Protein AF-A0A351G4U0-F1 (afdb_monomer_lite)

Sequence (86 aa):
MAIGNIAFGVVSIGIAAFGIVTLAAFGLGVVSLAALAIGVIALGPMAFGYTFALGVVAISGEYALGLIASGKALSIRLVEFLSQFG

Structure (mmCIF, N/CA/C/O backbone):
data_AF-A0A351G4U0-F1
#
_entry.id   AF-A0A351G4U0-F1
#
loop_
_atom_site.group_PDB
_atom_site.id
_atom_site.t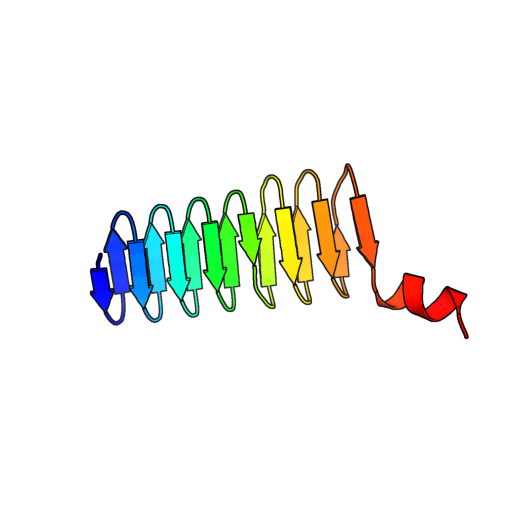ype_symbol
_atom_site.label_atom_id
_atom_site.label_alt_id
_atom_site.label_comp_id
_atom_site.label_asym_id
_atom_site.label_entity_id
_atom_site.label_seq_id
_atom_site.pdbx_PDB_ins_code
_atom_site.Cartn_x
_atom_site.Cartn_y
_atom_site.Cartn_z
_atom_site.occupancy
_atom_site.B_iso_or_equiv
_atom_site.auth_seq_id
_atom_site.auth_comp_id
_atom_site.auth_asym_id
_atom_site.auth_atom_id
_atom_site.pdbx_PDB_model_num
ATOM 1 N N . MET A 1 1 ? 5.236 5.095 -17.664 1.00 84.75 1 MET A N 1
ATOM 2 C CA . MET A 1 1 ? 4.901 3.824 -1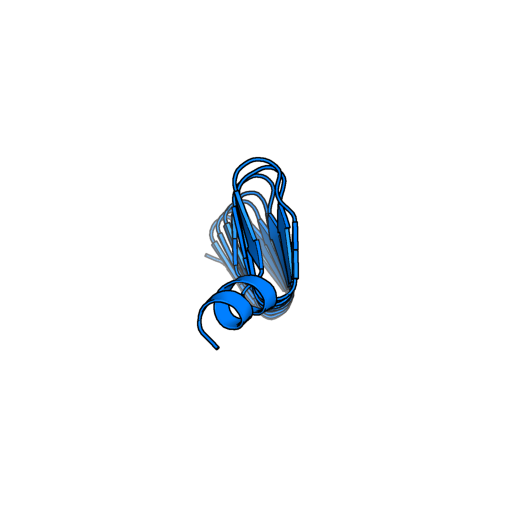6.992 1.00 84.75 1 MET A CA 1
ATOM 3 C C . MET A 1 1 ? 6.119 2.926 -17.102 1.00 84.75 1 MET A C 1
ATOM 5 O O . MET A 1 1 ? 6.626 2.795 -18.209 1.00 84.75 1 MET A O 1
ATOM 9 N N . ALA A 1 2 ? 6.620 2.395 -15.990 1.00 90.88 2 ALA A N 1
ATOM 10 C CA . ALA A 1 2 ? 7.771 1.494 -15.954 1.00 90.88 2 ALA A CA 1
ATOM 11 C C . ALA A 1 2 ? 7.326 0.104 -15.488 1.00 90.88 2 ALA A C 1
ATOM 13 O O . ALA A 1 2 ? 6.549 -0.005 -14.539 1.00 90.88 2 ALA A O 1
ATOM 14 N N . ILE A 1 3 ? 7.806 -0.942 -16.159 1.00 92.75 3 ILE A N 1
ATOM 15 C CA . ILE A 1 3 ? 7.508 -2.337 -15.825 1.00 92.75 3 ILE A CA 1
ATOM 16 C C . ILE A 1 3 ? 8.829 -3.091 -15.755 1.00 92.75 3 ILE A C 1
ATOM 18 O O . ILE A 1 3 ? 9.643 -3.001 -16.672 1.00 92.75 3 ILE A O 1
ATOM 22 N N . GLY A 1 4 ? 9.047 -3.832 -14.677 1.00 92.25 4 GLY A N 1
ATOM 23 C CA . GLY A 1 4 ? 10.250 -4.637 -14.517 1.00 92.25 4 GLY A CA 1
ATOM 24 C C . GLY A 1 4 ? 10.355 -5.217 -13.120 1.00 92.25 4 GLY A C 1
ATOM 25 O O . GLY A 1 4 ? 9.516 -4.964 -12.2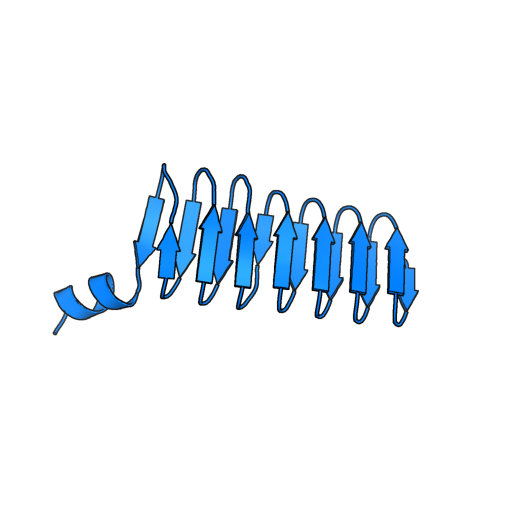67 1.00 92.25 4 GLY A O 1
ATOM 26 N N . ASN A 1 5 ? 11.406 -5.991 -12.860 1.00 93.25 5 ASN A N 1
ATOM 27 C CA . ASN A 1 5 ? 11.613 -6.558 -11.528 1.00 93.25 5 ASN A CA 1
ATOM 28 C C . ASN A 1 5 ? 11.784 -5.457 -10.468 1.00 93.25 5 ASN A C 1
ATOM 30 O O . ASN A 1 5 ? 11.235 -5.546 -9.371 1.00 93.25 5 ASN A O 1
ATOM 34 N N . ILE A 1 6 ? 12.506 -4.401 -10.853 1.00 95.19 6 ILE A N 1
ATOM 35 C CA . ILE A 1 6 ? 12.652 -3.152 -10.116 1.00 95.19 6 ILE A CA 1
ATOM 36 C C . ILE A 1 6 ? 12.226 -2.026 -11.060 1.00 95.19 6 ILE A C 1
ATOM 38 O O . ILE A 1 6 ? 12.835 -1.850 -12.116 1.00 95.19 6 ILE A O 1
ATOM 42 N N . ALA A 1 7 ? 11.175 -1.290 -10.704 1.00 93.75 7 ALA A N 1
ATOM 43 C CA . ALA A 1 7 ? 10.597 -0.249 -11.550 1.00 93.75 7 ALA A CA 1
ATOM 44 C C . ALA A 1 7 ? 10.576 1.113 -10.842 1.00 93.75 7 ALA A C 1
ATOM 46 O O . ALA A 1 7 ? 10.123 1.225 -9.702 1.00 93.75 7 ALA A O 1
ATOM 47 N N . PHE A 1 8 ? 11.025 2.151 -11.553 1.00 94.19 8 PHE A N 1
ATOM 48 C CA . PHE A 1 8 ? 10.998 3.546 -11.109 1.00 94.19 8 PHE A CA 1
ATOM 49 C C . PHE A 1 8 ? 10.242 4.406 -12.119 1.00 94.19 8 PHE A C 1
ATOM 51 O O . PHE A 1 8 ? 10.478 4.319 -13.325 1.00 94.19 8 PHE A O 1
ATOM 58 N N . GLY A 1 9 ? 9.358 5.270 -11.632 1.00 92.31 9 GLY A N 1
ATOM 59 C CA . GLY A 1 9 ? 8.569 6.148 -12.486 1.00 92.31 9 GLY A CA 1
ATOM 60 C C . GLY A 1 9 ? 7.309 6.654 -11.801 1.00 92.31 9 GLY A C 1
ATOM 61 O O . GLY A 1 9 ? 7.022 6.320 -10.662 1.00 92.31 9 GLY A O 1
ATOM 62 N N . VAL A 1 10 ? 6.528 7.469 -12.508 1.00 93.38 10 VAL A N 1
ATOM 63 C CA . VAL A 1 10 ? 5.241 7.974 -11.995 1.00 93.38 10 VAL A CA 1
ATOM 64 C C . VAL A 1 10 ? 4.267 6.824 -11.722 1.00 93.38 10 VAL A C 1
ATOM 66 O O . VAL A 1 10 ? 3.651 6.776 -10.662 1.00 93.38 10 VAL A O 1
ATOM 69 N N . VAL A 1 11 ? 4.184 5.884 -12.665 1.00 95.00 11 VAL A N 1
ATOM 70 C CA . VAL A 1 11 ? 3.453 4.620 -12.535 1.00 95.00 11 VAL A CA 1
ATOM 71 C C . VAL A 1 11 ? 4.452 3.489 -12.730 1.00 95.00 11 VAL A C 1
ATOM 73 O O . VAL A 1 11 ? 5.051 3.402 -13.810 1.00 95.00 11 VAL A O 1
ATOM 76 N N . SER A 1 12 ? 4.614 2.650 -11.710 1.00 94.25 12 SER A N 1
ATOM 77 C CA . SER A 1 12 ? 5.618 1.583 -11.668 1.00 94.25 12 SER A CA 1
ATOM 78 C C . SER A 1 12 ? 4.980 0.247 -11.298 1.00 94.25 12 SER A C 1
ATOM 80 O O . SER A 1 12 ? 4.260 0.159 -10.303 1.00 94.25 12 SER A O 1
ATOM 82 N N . ILE A 1 13 ? 5.266 -0.794 -12.080 1.00 94.94 13 ILE A N 1
ATOM 83 C CA . ILE A 1 13 ? 4.783 -2.160 -11.844 1.00 94.94 13 ILE A CA 1
ATOM 84 C C . ILE A 1 13 ? 5.975 -3.111 -11.764 1.00 94.94 13 ILE A C 1
ATOM 86 O O . ILE A 1 13 ? 6.816 -3.119 -12.665 1.00 94.94 13 ILE A O 1
ATOM 90 N N . GLY A 1 14 ? 6.057 -3.919 -10.708 1.00 93.75 14 GLY A N 1
ATOM 91 C CA . GLY A 1 14 ? 7.194 -4.821 -10.537 1.00 93.75 14 GLY A CA 1
ATOM 92 C C . GLY A 1 14 ? 7.170 -5.683 -9.288 1.00 93.75 14 GLY A C 1
ATOM 93 O O . GLY A 1 14 ? 6.175 -5.735 -8.582 1.00 93.75 14 GLY A O 1
ATOM 94 N N . ILE A 1 15 ? 8.282 -6.353 -8.979 1.00 95.62 15 ILE A N 1
ATOM 95 C CA . ILE A 1 15 ? 8.446 -6.994 -7.663 1.00 95.62 15 ILE A CA 1
ATOM 96 C C . ILE A 1 15 ? 8.740 -5.919 -6.618 1.00 95.62 15 ILE A C 1
ATOM 98 O O . ILE A 1 15 ? 8.108 -5.904 -5.565 1.00 95.62 15 ILE A O 1
ATOM 102 N N . ALA A 1 16 ? 9.645 -4.995 -6.944 1.00 95.50 16 ALA A N 1
ATOM 103 C CA . ALA A 1 16 ? 9.878 -3.766 -6.202 1.00 95.50 16 ALA A CA 1
ATOM 104 C C . ALA A 1 16 ? 9.545 -2.563 -7.095 1.00 95.50 16 ALA A C 1
ATOM 106 O O . ALA A 1 16 ? 10.126 -2.401 -8.169 1.00 95.50 16 ALA A O 1
ATOM 107 N N . ALA A 1 17 ? 8.615 -1.714 -6.669 1.00 95.75 17 ALA A N 1
ATOM 108 C CA . ALA A 1 17 ? 8.208 -0.539 -7.431 1.00 95.75 17 ALA A CA 1
ATOM 109 C C . ALA A 1 17 ? 8.275 0.728 -6.580 1.00 95.75 17 ALA A C 1
ATOM 111 O O . ALA A 1 17 ? 7.822 0.757 -5.435 1.00 95.75 17 ALA A O 1
ATOM 112 N N . PHE A 1 18 ? 8.802 1.789 -7.186 1.00 95.00 18 PHE A N 1
ATOM 113 C CA . PHE A 1 18 ? 8.940 3.107 -6.580 1.00 95.00 18 PHE A CA 1
ATOM 114 C C . PHE A 1 18 ? 8.324 4.151 -7.508 1.00 95.00 18 PHE A C 1
ATOM 116 O O . PHE A 1 18 ? 8.605 4.170 -8.715 1.00 95.00 18 PHE A O 1
ATOM 123 N N . GLY A 1 19 ? 7.463 5.008 -6.968 1.00 94.06 19 GLY A N 1
ATOM 124 C CA . GLY A 1 19 ? 6.739 5.962 -7.797 1.00 94.06 19 GLY A CA 1
ATOM 125 C C . GLY A 1 19 ? 5.645 6.737 -7.092 1.00 94.06 19 GLY A C 1
ATOM 126 O O . GLY A 1 19 ? 5.562 6.754 -5.873 1.00 94.06 19 GLY A O 1
ATOM 127 N N . ILE A 1 20 ? 4.780 7.379 -7.875 1.00 95.31 20 ILE A N 1
ATOM 128 C CA . ILE A 1 20 ? 3.560 7.997 -7.338 1.00 95.31 20 ILE A CA 1
ATOM 129 C C . ILE A 1 20 ? 2.505 6.910 -7.145 1.00 95.31 20 ILE A C 1
ATOM 131 O O . ILE A 1 20 ? 1.941 6.804 -6.059 1.00 95.31 20 ILE A O 1
ATOM 135 N N . VAL A 1 21 ? 2.292 6.087 -8.174 1.00 95.94 21 VAL A N 1
ATOM 136 C CA . VAL A 1 21 ? 1.411 4.917 -8.144 1.00 95.94 21 VAL A CA 1
ATOM 137 C C . VAL A 1 21 ? 2.249 3.664 -8.355 1.00 95.94 21 VAL A C 1
ATOM 139 O O . VAL A 1 21 ? 2.928 3.532 -9.378 1.00 95.94 21 VAL A O 1
ATOM 142 N N . THR A 1 22 ? 2.199 2.739 -7.402 1.00 95.81 22 THR A N 1
ATOM 143 C CA . THR A 1 22 ? 2.974 1.496 -7.456 1.00 95.81 22 THR A CA 1
ATOM 144 C C . THR A 1 22 ? 2.078 0.271 -7.337 1.00 95.81 22 THR A C 1
ATOM 146 O O . THR A 1 22 ? 1.185 0.220 -6.493 1.00 95.81 22 THR A O 1
ATOM 149 N N . LEU A 1 23 ? 2.312 -0.718 -8.205 1.00 95.44 23 LEU A N 1
ATOM 150 C CA . LEU A 1 23 ? 1.747 -2.065 -8.092 1.00 95.44 23 LEU A CA 1
ATOM 151 C C . LEU A 1 23 ? 2.899 -3.060 -7.982 1.00 95.44 23 LEU A C 1
ATOM 153 O O . LEU A 1 23 ? 3.627 -3.264 -8.957 1.00 95.44 23 LEU A O 1
ATOM 157 N N . ALA A 1 24 ? 3.090 -3.657 -6.806 1.00 95.50 24 ALA A N 1
ATOM 158 C CA . ALA A 1 24 ? 4.231 -4.541 -6.593 1.00 95.50 24 ALA A CA 1
ATOM 159 C C . ALA A 1 24 ? 4.081 -5.545 -5.449 1.00 95.50 24 ALA A C 1
ATOM 161 O O . ALA A 1 24 ? 3.086 -5.560 -4.744 1.00 95.50 24 ALA A O 1
ATOM 162 N N . ALA A 1 25 ? 5.082 -6.397 -5.228 1.00 95.44 25 ALA A N 1
ATOM 163 C CA . ALA A 1 25 ? 5.192 -7.114 -3.957 1.00 95.44 25 ALA A CA 1
ATOM 164 C C . ALA A 1 25 ? 5.700 -6.170 -2.850 1.00 95.44 25 ALA A C 1
ATOM 166 O O . ALA A 1 25 ? 5.175 -6.171 -1.740 1.00 95.44 25 ALA A O 1
ATOM 167 N N . PHE A 1 26 ? 6.664 -5.311 -3.181 1.00 95.81 26 PHE A N 1
ATOM 168 C CA . PHE A 1 26 ? 7.166 -4.226 -2.346 1.00 95.81 26 PHE A CA 1
ATOM 169 C C . PHE A 1 26 ? 6.958 -2.887 -3.057 1.00 95.81 26 PHE A C 1
ATOM 171 O O . PHE A 1 26 ? 7.545 -2.646 -4.113 1.00 95.81 26 PHE A O 1
ATOM 178 N N . GLY A 1 27 ? 6.115 -2.021 -2.499 1.00 94.62 27 GLY A N 1
ATOM 179 C CA . GLY A 1 27 ? 5.744 -0.758 -3.134 1.00 94.62 27 GLY A CA 1
ATOM 180 C C . GLY A 1 27 ? 5.993 0.442 -2.233 1.00 94.62 27 GLY A C 1
ATOM 181 O O . GLY A 1 27 ? 5.399 0.530 -1.156 1.00 94.62 27 GLY A O 1
ATOM 182 N N . LEU A 1 28 ? 6.789 1.406 -2.706 1.00 94.88 28 LEU A N 1
ATOM 183 C CA . LEU A 1 28 ? 6.910 2.730 -2.087 1.00 94.88 28 LEU A CA 1
ATOM 184 C C . LEU A 1 28 ? 6.317 3.796 -3.007 1.00 94.88 28 LEU A C 1
ATOM 186 O O . LEU A 1 28 ? 6.762 3.955 -4.146 1.00 94.88 28 LEU A O 1
ATOM 190 N N . GLY A 1 29 ? 5.350 4.561 -2.515 1.00 94.19 29 GLY A N 1
ATOM 191 C CA . GLY A 1 29 ? 4.818 5.674 -3.290 1.00 94.19 29 GLY A CA 1
ATOM 192 C C . GLY A 1 29 ? 3.784 6.515 -2.572 1.00 94.19 29 GLY A C 1
ATOM 193 O O . GLY A 1 29 ? 3.604 6.402 -1.369 1.00 94.19 29 GLY A O 1
ATOM 194 N N . VAL A 1 30 ? 3.090 7.380 -3.309 1.00 95.88 30 VAL A N 1
ATOM 195 C CA . VAL A 1 30 ? 1.943 8.114 -2.751 1.00 95.88 30 VAL A CA 1
ATOM 196 C C . VAL A 1 30 ? 0.765 7.157 -2.594 1.00 95.88 30 VAL A C 1
ATOM 198 O O . VAL A 1 30 ? 0.168 7.087 -1.523 1.00 95.88 30 VAL A O 1
ATOM 201 N N . VAL A 1 31 ? 0.487 6.385 -3.645 1.00 95.88 31 VAL A N 1
ATOM 202 C CA . VAL A 1 31 ? -0.495 5.304 -3.675 1.00 95.88 31 VAL A CA 1
ATOM 203 C C . VAL A 1 31 ? 0.250 4.003 -3.938 1.00 95.88 31 VAL A C 1
ATOM 205 O O . VAL A 1 31 ? 0.804 3.812 -5.021 1.00 95.88 31 VAL A O 1
ATOM 208 N N . SER A 1 32 ? 0.268 3.118 -2.947 1.00 95.56 32 SER A N 1
ATOM 209 C CA . SER A 1 32 ? 0.977 1.843 -3.024 1.00 95.56 32 SER A CA 1
ATOM 210 C C . SER A 1 32 ? 0.006 0.678 -2.895 1.00 95.56 32 SER A C 1
ATOM 212 O O . SER A 1 32 ? -0.661 0.531 -1.870 1.00 95.56 32 SER A O 1
ATOM 214 N N . LEU A 1 33 ? -0.075 -0.136 -3.949 1.00 95.75 33 LEU A N 1
ATOM 215 C CA . LEU A 1 33 ? -0.789 -1.408 -3.975 1.00 95.75 33 LEU A CA 1
ATOM 216 C C . LEU A 1 33 ? 0.250 -2.529 -3.946 1.00 95.75 33 LEU A C 1
ATOM 218 O O . LEU A 1 33 ? 0.851 -2.859 -4.973 1.00 95.75 33 LEU A O 1
ATOM 222 N N . ALA A 1 34 ? 0.513 -3.087 -2.766 1.00 95.56 34 ALA A N 1
ATOM 223 C CA . ALA A 1 34 ? 1.562 -4.087 -2.638 1.00 95.56 34 ALA A CA 1
ATOM 224 C C . ALA A 1 34 ? 1.380 -5.064 -1.482 1.00 95.56 34 ALA A C 1
ATOM 226 O O . ALA A 1 34 ? 0.613 -4.812 -0.564 1.00 95.56 34 ALA A O 1
ATOM 227 N N . ALA A 1 35 ? 2.106 -6.188 -1.505 1.00 95.62 35 ALA A N 1
ATOM 228 C CA . ALA A 1 35 ? 2.129 -7.111 -0.367 1.00 95.62 35 ALA A CA 1
ATOM 229 C C . ALA A 1 35 ? 2.643 -6.399 0.904 1.00 95.62 35 ALA A C 1
ATOM 231 O O . ALA A 1 35 ? 2.030 -6.487 1.971 1.00 95.62 35 ALA A O 1
ATOM 232 N N . LEU A 1 36 ? 3.734 -5.644 0.735 1.00 95.75 36 LEU A N 1
ATOM 233 C CA . LEU A 1 36 ? 4.231 -4.629 1.656 1.00 95.75 36 LEU A CA 1
ATOM 234 C C . LEU A 1 36 ? 4.111 -3.256 0.983 1.00 95.75 36 LEU A C 1
ATOM 236 O O . LEU A 1 36 ? 4.902 -2.911 0.100 1.00 95.75 36 LEU A O 1
ATOM 240 N N . ALA A 1 37 ? 3.099 -2.496 1.390 1.00 95.69 37 ALA A N 1
ATOM 241 C CA . ALA A 1 37 ? 2.766 -1.193 0.834 1.00 95.69 37 ALA A CA 1
ATOM 242 C C . ALA A 1 37 ? 3.133 -0.078 1.815 1.00 95.69 37 ALA A C 1
ATOM 244 O O . ALA A 1 37 ? 2.687 -0.087 2.963 1.00 95.69 37 ALA A O 1
ATOM 245 N N . ILE A 1 38 ? 3.913 0.903 1.360 1.00 95.19 38 ILE A N 1
ATOM 246 C CA . ILE A 1 38 ? 4.250 2.098 2.140 1.00 95.19 38 ILE A CA 1
ATOM 247 C C . ILE A 1 38 ? 3.926 3.338 1.313 1.00 95.19 38 ILE A C 1
ATOM 249 O O . ILE A 1 38 ? 4.357 3.457 0.160 1.00 95.19 38 ILE A O 1
ATOM 253 N N . GLY A 1 39 ? 3.179 4.266 1.904 1.00 94.69 39 GLY A N 1
ATOM 254 C CA . GLY A 1 39 ? 2.809 5.495 1.220 1.00 94.69 39 GLY A CA 1
ATOM 255 C C . GLY A 1 39 ? 1.856 6.400 1.976 1.00 94.69 39 GLY A C 1
ATOM 256 O O . GLY A 1 39 ? 1.607 6.218 3.162 1.00 94.69 39 GLY A O 1
ATOM 257 N N . VAL A 1 40 ? 1.291 7.387 1.281 1.00 95.25 40 VAL A N 1
ATOM 258 C CA . VAL A 1 40 ? 0.196 8.203 1.835 1.00 95.25 40 VAL A CA 1
ATOM 259 C C . VAL A 1 40 ? -1.073 7.356 1.930 1.00 95.25 40 VAL A C 1
ATOM 261 O O . VAL A 1 40 ? -1.748 7.352 2.962 1.00 95.25 40 VAL A O 1
ATOM 264 N N . ILE A 1 41 ? -1.336 6.593 0.868 1.00 95.38 41 ILE A N 1
ATOM 265 C CA 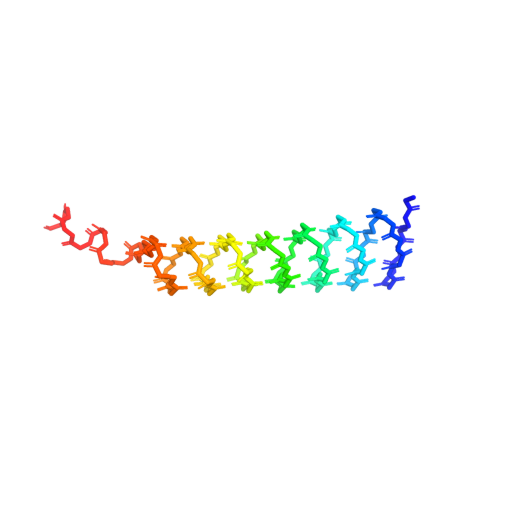. ILE A 1 41 ? -2.388 5.589 0.755 1.00 95.38 41 ILE A CA 1
ATOM 266 C C . ILE A 1 41 ? -1.704 4.241 0.510 1.00 95.38 41 ILE A C 1
ATOM 268 O O . ILE A 1 41 ? -1.093 4.032 -0.541 1.00 95.38 41 ILE A O 1
ATOM 272 N N . ALA A 1 42 ? -1.797 3.335 1.479 1.00 95.19 42 ALA A N 1
ATOM 273 C CA . ALA A 1 42 ? -1.195 2.007 1.418 1.00 95.19 42 ALA A CA 1
ATOM 274 C C . ALA A 1 42 ? -2.274 0.921 1.446 1.00 95.19 42 ALA A C 1
ATOM 276 O O . ALA A 1 42 ? -3.127 0.891 2.332 1.00 95.19 42 ALA A O 1
ATOM 277 N N . LEU A 1 43 ? -2.228 0.016 0.474 1.00 94.56 43 LEU A N 1
ATOM 278 C CA . LEU A 1 43 ? -3.196 -1.061 0.301 1.00 94.56 43 LEU A CA 1
ATOM 279 C C . LEU A 1 43 ? -2.442 -2.375 0.133 1.00 94.56 43 LEU A C 1
ATOM 281 O O . LEU A 1 43 ? -1.702 -2.556 -0.837 1.00 94.56 43 LEU A O 1
ATOM 285 N N . GLY A 1 44 ? -2.620 -3.283 1.086 1.00 94.44 44 GLY A N 1
ATOM 286 C CA . GLY A 1 44 ? -1.826 -4.498 1.130 1.00 94.44 44 GLY A CA 1
ATOM 287 C C . GLY A 1 44 ? -2.002 -5.313 2.404 1.00 94.44 44 GLY A C 1
ATOM 288 O O . GLY A 1 44 ? -2.397 -4.761 3.419 1.00 94.44 44 GLY A O 1
ATOM 289 N N . PRO A 1 45 ? -1.651 -6.609 2.410 1.00 93.38 45 PRO A N 1
ATOM 290 C CA . PRO A 1 45 ? -1.531 -7.417 3.623 1.00 93.38 45 PRO A CA 1
ATOM 291 C C . PRO A 1 45 ? -0.776 -6.701 4.751 1.00 93.38 45 PRO A C 1
ATOM 293 O O . PRO A 1 45 ? -1.249 -6.709 5.886 1.00 93.38 45 PRO A O 1
ATOM 296 N N . MET A 1 46 ? 0.351 -6.057 4.431 1.00 95.06 46 MET A N 1
ATOM 297 C CA . MET A 1 46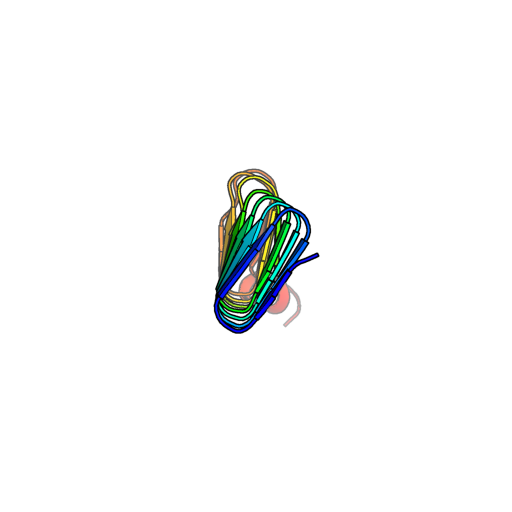 ? 1.079 -5.150 5.319 1.00 95.06 46 MET A CA 1
ATOM 298 C C . MET A 1 46 ? 1.052 -3.741 4.726 1.00 95.06 46 MET A C 1
ATOM 300 O O . MET A 1 46 ? 1.770 -3.449 3.769 1.00 95.06 46 MET A O 1
ATOM 304 N N . ALA A 1 47 ? 0.221 -2.872 5.293 1.00 94.38 47 ALA A N 1
ATOM 305 C CA . ALA A 1 47 ? 0.014 -1.512 4.819 1.00 94.38 47 ALA A CA 1
ATOM 306 C C . ALA A 1 47 ? 0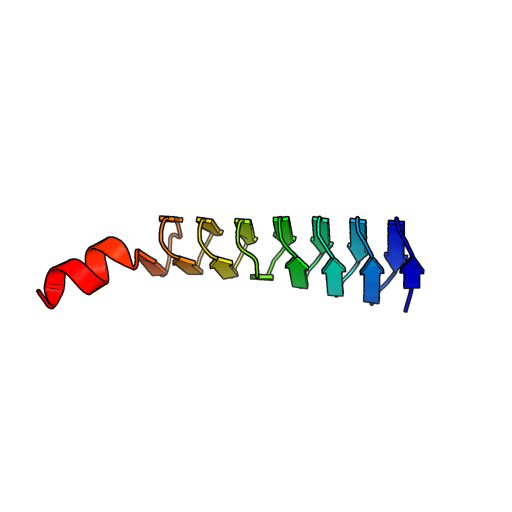.475 -0.487 5.862 1.00 94.38 47 ALA A C 1
ATOM 308 O O . ALA A 1 47 ? -0.053 -0.430 6.974 1.00 94.38 47 ALA A O 1
ATOM 309 N N . PHE A 1 48 ? 1.428 0.356 5.466 1.00 93.69 48 PHE A N 1
ATOM 310 C CA . PHE A 1 48 ? 1.917 1.498 6.233 1.00 93.69 48 PHE A CA 1
ATOM 311 C C . PHE A 1 48 ? 1.554 2.788 5.500 1.00 93.69 48 PHE A C 1
ATOM 313 O O . PHE A 1 48 ? 2.267 3.248 4.604 1.00 93.69 48 PHE A O 1
ATOM 320 N N . GLY A 1 49 ? 0.398 3.335 5.857 1.00 92.00 49 GLY A N 1
ATOM 321 C CA . GLY A 1 49 ? -0.136 4.568 5.293 1.00 92.00 49 GLY A CA 1
ATOM 322 C C . GLY A 1 49 ? 0.221 5.778 6.151 1.00 92.00 49 GLY A C 1
ATOM 323 O O . GLY A 1 49 ? 0.356 5.659 7.361 1.00 92.00 49 GLY A O 1
ATOM 324 N N . TYR A 1 50 ? 0.307 6.973 5.578 1.00 92.12 50 TYR A N 1
ATOM 325 C CA . TYR A 1 50 ? 0.255 8.195 6.387 1.00 92.12 50 TYR A CA 1
ATOM 326 C C . TYR A 1 50 ? -1.198 8.553 6.711 1.00 92.12 50 TYR A C 1
ATOM 328 O O . TYR A 1 50 ? -1.559 8.723 7.874 1.00 92.12 50 TYR A O 1
ATOM 336 N N . THR A 1 51 ? -2.047 8.584 5.685 1.00 93.12 51 THR A N 1
ATOM 337 C CA . THR A 1 51 ? -3.459 8.962 5.800 1.00 93.12 51 THR A CA 1
ATOM 338 C C . THR A 1 51 ? -4.346 7.721 5.831 1.00 93.12 51 THR A C 1
ATOM 340 O O . THR A 1 51 ? -5.156 7.579 6.739 1.00 93.12 51 THR A O 1
ATOM 343 N N . PHE A 1 52 ? -4.158 6.788 4.891 1.00 92.19 52 PHE A N 1
ATOM 344 C CA . PHE A 1 52 ? -4.993 5.589 4.760 1.00 92.19 52 PHE A CA 1
ATOM 345 C C . PHE A 1 52 ? -4.155 4.312 4.664 1.00 92.19 52 PHE A C 1
ATOM 347 O O . PHE A 1 52 ? -3.245 4.228 3.837 1.00 92.19 52 PHE A O 1
ATOM 354 N N . ALA A 1 53 ? -4.510 3.301 5.459 1.00 92.88 53 ALA A N 1
ATOM 355 C CA . ALA A 1 53 ? -3.966 1.948 5.372 1.00 92.88 53 ALA A CA 1
ATOM 356 C C . ALA A 1 53 ? -5.089 0.898 5.398 1.00 92.88 53 ALA A C 1
ATOM 358 O O . ALA A 1 53 ? -5.886 0.875 6.339 1.00 92.88 53 ALA A O 1
ATOM 359 N N . LEU A 1 54 ? -5.131 0.006 4.401 1.00 92.06 54 LEU A N 1
ATOM 360 C CA . LEU A 1 54 ? -6.032 -1.158 4.380 1.00 92.06 54 LEU A CA 1
ATOM 361 C C . LEU A 1 54 ? -5.215 -2.445 4.264 1.00 92.06 54 LEU A C 1
ATOM 363 O O . LEU A 1 54 ? -4.416 -2.572 3.333 1.00 92.06 54 LEU A O 1
ATOM 367 N N . GLY A 1 55 ? -5.441 -3.403 5.165 1.00 92.19 55 GLY A N 1
ATOM 368 C CA . GLY A 1 55 ? -4.650 -4.630 5.189 1.00 92.19 55 GLY A CA 1
ATOM 369 C C . GLY A 1 55 ? -5.002 -5.637 6.270 1.00 92.19 55 GLY A C 1
ATOM 370 O O . GLY A 1 55 ? -5.937 -5.453 7.036 1.00 92.19 55 GLY A O 1
ATOM 371 N N . VAL A 1 56 ? -4.218 -6.712 6.367 1.00 91.81 56 VAL A N 1
ATOM 372 C CA . VAL A 1 56 ? -4.240 -7.583 7.557 1.00 91.81 56 VAL A CA 1
ATOM 373 C C . VAL A 1 56 ? -3.606 -6.828 8.720 1.00 91.81 56 VAL A C 1
ATOM 375 O O . VAL A 1 56 ? -4.197 -6.735 9.795 1.00 91.81 56 VAL A O 1
ATOM 378 N N . VAL A 1 57 ? -2.435 -6.244 8.466 1.00 92.31 57 VAL A N 1
ATOM 379 C CA . VAL A 1 57 ? -1.751 -5.292 9.336 1.00 92.31 57 VAL A CA 1
ATOM 380 C C . VAL A 1 57 ? -1.826 -3.926 8.667 1.00 92.31 57 VAL A C 1
ATOM 382 O O . VAL A 1 57 ? -1.202 -3.708 7.631 1.00 92.31 57 VAL A O 1
ATOM 385 N N . ALA A 1 58 ? -2.603 -3.021 9.249 1.00 91.62 58 ALA A N 1
ATOM 386 C CA . ALA A 1 58 ? -2.808 -1.669 8.754 1.00 91.62 58 ALA A CA 1
ATOM 387 C C . ALA A 1 58 ? -2.368 -0.662 9.816 1.00 91.62 58 ALA A C 1
ATOM 389 O O . ALA A 1 58 ? -2.979 -0.540 10.877 1.00 91.62 58 ALA A O 1
ATOM 390 N N . ILE A 1 59 ? -1.301 0.076 9.536 1.00 90.69 59 ILE A N 1
ATOM 391 C CA . ILE A 1 59 ? -0.799 1.121 10.425 1.00 90.69 59 ILE A CA 1
ATOM 392 C C . ILE A 1 59 ? -0.852 2.433 9.662 1.00 90.69 59 ILE A C 1
ATOM 394 O O . ILE A 1 59 ? -0.296 2.552 8.571 1.00 90.69 59 ILE A O 1
ATOM 398 N N . SER A 1 60 ? -1.546 3.410 10.234 1.00 90.75 60 SER A N 1
ATOM 399 C CA . SER A 1 60 ? -1.679 4.735 9.648 1.00 90.75 60 SER A CA 1
ATOM 400 C C . SER A 1 60 ? -1.688 5.847 10.686 1.00 90.75 60 SER A C 1
ATOM 402 O O . SER A 1 60 ? -1.895 5.603 11.874 1.00 90.75 60 SER A O 1
ATOM 404 N N . GLY A 1 61 ? -1.475 7.082 10.235 1.00 88.19 61 GLY A N 1
ATOM 405 C CA . GLY A 1 61 ? -1.686 8.267 11.056 1.00 88.19 61 GLY A CA 1
ATOM 406 C C . GLY A 1 61 ? -3.168 8.521 11.326 1.00 88.19 61 GLY A C 1
ATOM 407 O O . GLY A 1 61 ? -3.529 8.792 12.469 1.00 88.19 61 GLY A O 1
ATOM 408 N N . GLU A 1 62 ? -4.030 8.387 10.315 1.00 89.88 62 GLU A N 1
ATOM 409 C CA . GLU A 1 62 ? -5.456 8.731 10.412 1.00 89.88 62 GLU A CA 1
ATOM 410 C C . GLU A 1 62 ? -6.378 7.504 10.350 1.00 89.88 62 GLU A C 1
ATOM 412 O O . GLU A 1 62 ? -6.986 7.162 11.367 1.00 89.88 62 GLU A O 1
ATOM 417 N N . TYR A 1 63 ? -6.477 6.834 9.199 1.00 89.69 63 TYR A N 1
ATOM 418 C CA . TYR A 1 63 ? -7.470 5.790 8.925 1.00 89.69 63 TYR A CA 1
ATOM 419 C C . TYR A 1 63 ? -6.822 4.420 8.674 1.00 89.69 63 TYR A C 1
ATOM 421 O O . TYR A 1 63 ? -6.165 4.205 7.651 1.00 89.69 63 TYR A O 1
ATOM 429 N N . ALA A 1 64 ? -7.062 3.463 9.572 1.00 89.38 64 ALA A N 1
ATOM 430 C CA . ALA A 1 64 ? -6.578 2.089 9.468 1.00 89.38 64 ALA A CA 1
ATOM 431 C C . ALA A 1 64 ? -7.733 1.080 9.513 1.00 89.38 64 ALA A C 1
ATOM 433 O O . ALA A 1 64 ? -8.532 1.070 10.451 1.00 89.38 64 ALA A O 1
ATOM 434 N N . LEU A 1 65 ? -7.787 0.171 8.540 1.00 88.81 65 LEU A N 1
ATOM 435 C CA . LEU A 1 65 ? -8.720 -0.960 8.547 1.00 88.81 65 LEU A CA 1
ATOM 436 C C . LEU A 1 65 ? -7.959 -2.268 8.370 1.00 88.81 65 LEU A C 1
ATOM 438 O O . LEU A 1 65 ? -7.238 -2.447 7.385 1.00 88.81 65 LEU A O 1
ATOM 442 N N . GLY A 1 66 ? -8.152 -3.194 9.308 1.00 89.81 66 GLY A N 1
ATOM 443 C CA . GLY A 1 66 ? -7.529 -4.505 9.231 1.00 89.81 66 GLY A CA 1
ATOM 444 C C . GLY A 1 66 ? -7.824 -5.428 10.400 1.00 89.81 66 GLY A C 1
ATOM 445 O O . GLY A 1 66 ? -8.601 -5.114 11.297 1.00 89.81 66 GLY A O 1
ATOM 446 N N . LEU A 1 67 ? -7.187 -6.598 10.403 1.00 87.44 67 LEU A N 1
ATOM 447 C CA . LEU A 1 67 ? -7.208 -7.490 11.568 1.00 87.44 67 LEU A CA 1
ATOM 448 C C . LEU A 1 67 ? -6.427 -6.857 12.729 1.00 87.44 67 LEU A C 1
ATOM 450 O O . LEU A 1 67 ? -6.880 -6.847 13.874 1.00 87.44 67 LEU A O 1
ATOM 454 N N . ILE A 1 68 ? -5.275 -6.274 12.405 1.00 87.31 68 ILE A N 1
ATOM 455 C CA . ILE A 1 68 ? -4.429 -5.492 13.299 1.00 87.31 68 ILE A CA 1
ATOM 456 C C . ILE A 1 68 ? -4.375 -4.080 12.713 1.00 87.31 68 ILE A C 1
ATOM 458 O O . ILE A 1 68 ? -3.662 -3.841 11.742 1.00 87.31 68 ILE A O 1
ATOM 462 N N . ALA A 1 69 ? -5.162 -3.164 13.277 1.00 87.50 69 ALA A N 1
ATOM 463 C CA . ALA A 1 69 ? -5.290 -1.792 12.799 1.00 87.50 69 ALA A CA 1
ATOM 464 C C . ALA A 1 69 ? -4.851 -0.790 13.873 1.00 87.50 69 ALA A C 1
ATOM 466 O O . ALA A 1 69 ? -5.242 -0.921 15.031 1.00 87.50 69 ALA A O 1
ATOM 467 N N . SER A 1 70 ? -4.073 0.220 13.482 1.00 85.88 70 SER A N 1
ATOM 468 C CA . SER A 1 70 ? -3.692 1.346 14.340 1.00 85.88 70 SER A CA 1
ATOM 469 C C . SER A 1 70 ? -3.763 2.648 13.546 1.00 85.88 70 SER A C 1
ATOM 471 O O . SER A 1 70 ? -3.037 2.813 12.569 1.00 85.88 70 SER A O 1
ATOM 473 N N . GLY A 1 71 ? -4.632 3.565 13.967 1.00 83.50 71 GLY A N 1
ATOM 474 C CA . GLY A 1 71 ? -4.842 4.887 13.367 1.00 83.50 71 GLY A CA 1
ATOM 475 C C . GLY A 1 71 ? -5.493 5.832 14.375 1.00 83.50 71 GLY A C 1
ATOM 476 O O . GLY A 1 71 ? -6.211 5.364 15.261 1.00 83.50 71 GLY A O 1
ATOM 477 N N . LYS A 1 72 ? -5.219 7.144 14.294 1.00 81.62 72 LYS A N 1
ATOM 478 C CA . LYS A 1 72 ? -5.779 8.123 15.249 1.00 81.62 72 LYS A CA 1
ATOM 479 C C . LYS A 1 72 ? -7.247 8.441 15.001 1.00 81.62 72 LYS A C 1
ATOM 481 O O . LYS A 1 72 ? -7.971 8.656 15.965 1.00 81.62 72 LYS A O 1
ATOM 486 N N . ALA A 1 73 ? -7.652 8.564 13.740 1.00 77.56 73 ALA A N 1
ATOM 487 C CA . ALA A 1 73 ? -8.986 9.034 13.385 1.00 77.56 73 ALA A CA 1
ATOM 488 C C . ALA A 1 73 ? -9.990 7.880 13.409 1.00 77.56 73 ALA A C 1
ATOM 490 O O . ALA A 1 73 ? -11.010 7.967 14.086 1.00 77.56 73 ALA A O 1
ATOM 491 N N . LEU A 1 74 ? -9.683 6.783 12.713 1.00 74.50 74 LEU A N 1
ATOM 492 C CA . LEU A 1 74 ? -10.488 5.564 12.721 1.00 74.50 74 LEU A CA 1
ATOM 493 C C . LEU A 1 74 ? -9.568 4.349 12.624 1.00 74.50 74 LEU A C 1
ATOM 495 O O . LEU A 1 74 ? -8.799 4.222 11.672 1.00 74.50 74 LEU A O 1
ATOM 499 N N . SER A 1 75 ? -9.668 3.445 13.597 1.00 81.62 75 SER A N 1
ATOM 500 C CA . SER A 1 75 ? -9.024 2.134 13.550 1.00 81.62 75 SER A CA 1
ATOM 501 C C . SER A 1 75 ? -10.068 1.044 13.755 1.00 81.62 75 SER A C 1
ATOM 503 O O . SER A 1 75 ? -10.635 0.907 14.835 1.00 81.62 75 SER A O 1
ATOM 505 N N . ILE A 1 76 ? -10.359 0.280 12.700 1.00 80.75 76 ILE A N 1
ATOM 506 C CA . ILE A 1 76 ? -11.286 -0.854 12.790 1.00 80.75 76 ILE A CA 1
ATOM 507 C C . ILE A 1 76 ? -10.470 -2.130 12.841 1.00 80.75 76 ILE A C 1
ATOM 509 O O . ILE A 1 76 ? -9.832 -2.513 11.857 1.00 80.75 76 ILE A O 1
ATOM 513 N N . ARG A 1 77 ? -10.528 -2.790 13.998 1.00 83.69 77 ARG A N 1
ATOM 514 C CA . ARG A 1 77 ? -9.973 -4.122 14.211 1.00 83.69 77 ARG A CA 1
ATOM 515 C C . ARG A 1 77 ? -11.071 -5.142 13.965 1.00 83.69 77 ARG A C 1
ATOM 517 O O . ARG A 1 77 ? -11.991 -5.277 14.767 1.00 83.69 77 ARG A O 1
ATOM 524 N N . LEU A 1 78 ? -10.977 -5.867 12.851 1.00 77.38 78 LEU A N 1
ATOM 525 C CA . LEU A 1 78 ? -12.033 -6.792 12.420 1.00 77.38 78 LEU A CA 1
ATOM 526 C C . LEU A 1 78 ? -12.344 -7.867 13.480 1.00 77.38 78 LEU A C 1
ATOM 528 O O . LEU A 1 78 ? -13.489 -8.278 13.616 1.00 77.38 78 LEU A O 1
ATOM 532 N N . VAL A 1 79 ? -11.342 -8.281 14.265 1.00 75.12 79 VAL A N 1
ATOM 533 C CA . VAL A 1 79 ? -11.510 -9.255 15.358 1.00 75.12 79 VAL A CA 1
ATOM 534 C C . VAL A 1 79 ? -12.426 -8.714 16.462 1.00 75.12 79 VAL A C 1
ATOM 536 O O . VAL A 1 79 ? -13.315 -9.423 16.920 1.00 75.12 79 VAL A O 1
ATOM 539 N N . GLU A 1 80 ? -12.249 -7.451 16.855 1.00 78.00 80 GLU A N 1
ATOM 540 C CA . GLU A 1 80 ? -13.092 -6.799 17.866 1.00 78.00 80 GLU A CA 1
ATOM 541 C C . GLU A 1 80 ? -14.498 -6.543 17.314 1.00 78.00 80 GLU A C 1
ATOM 543 O O . GLU A 1 80 ? -15.486 -6.816 17.992 1.00 78.00 80 GLU A O 1
ATOM 548 N N . PHE A 1 81 ? -14.603 -6.112 16.054 1.00 78.25 81 PHE A N 1
ATOM 549 C CA . PHE A 1 81 ? -15.895 -5.901 15.403 1.00 78.25 81 PHE A CA 1
ATOM 550 C C . PHE A 1 81 ? -16.727 -7.187 15.343 1.00 78.25 81 PHE A C 1
ATOM 552 O O . PHE A 1 81 ? -17.877 -7.193 15.763 1.00 78.25 81 PHE A O 1
ATOM 559 N N . LEU A 1 82 ? -16.147 -8.297 14.877 1.00 75.94 82 LEU A N 1
ATOM 560 C CA . LEU A 1 82 ? -16.860 -9.574 14.788 1.00 75.94 82 LEU A CA 1
ATOM 561 C C . LEU A 1 82 ? -17.222 -10.135 16.169 1.00 75.94 82 LEU A C 1
ATOM 563 O O . LEU A 1 82 ? -18.268 -10.763 16.303 1.00 75.94 82 LEU A O 1
ATOM 567 N N . SER A 1 83 ? -16.415 -9.858 17.200 1.00 78.31 83 SER A N 1
ATOM 568 C CA . SER A 1 83 ? -16.725 -10.263 18.577 1.00 78.31 83 SER A CA 1
ATOM 569 C C . SER A 1 83 ? -17.954 -9.569 19.179 1.00 78.31 83 SER A C 1
ATOM 571 O O . SER A 1 83 ? -18.494 -10.067 20.156 1.00 78.31 83 SER A O 1
ATOM 573 N N . GLN A 1 84 ? -18.429 -8.455 18.607 1.00 80.81 84 GLN A N 1
ATOM 574 C CA . GLN A 1 84 ? -19.667 -7.802 19.055 1.00 80.81 84 GLN A CA 1
ATOM 575 C C . GLN A 1 84 ? -20.946 -8.447 18.499 1.00 80.81 84 GLN A C 1
ATOM 577 O O . GLN A 1 84 ? -22.029 -8.161 19.003 1.00 80.81 84 GLN A O 1
ATOM 582 N N . PHE A 1 85 ? -20.838 -9.280 17.460 1.00 76.94 85 PHE A N 1
ATOM 583 C CA . PHE A 1 85 ? -21.984 -9.911 16.790 1.00 76.94 85 PHE A CA 1
ATOM 584 C C . PHE A 1 85 ? -22.102 -11.421 17.062 1.00 76.94 85 PHE A C 1
ATOM 586 O O . PHE A 1 85 ? -22.971 -12.062 16.468 1.00 76.94 85 PHE A O 1
ATOM 593 N N . GLY A 1 86 ? -21.235 -11.986 17.911 1.00 64.00 86 GLY A N 1
ATOM 594 C CA . GLY A 1 86 ? -21.271 -13.388 18.351 1.00 64.00 86 GLY A CA 1
ATOM 595 C C . GLY A 1 86 ? -21.722 -13.512 19.796 1.00 64.00 86 GLY A C 1
ATOM 596 O O . GLY A 1 86 ? -22.445 -14.489 20.083 1.00 64.00 86 GLY A O 1
#

pLDDT: mean 90.37, std 6.69, range [64.0, 95.94]

Secondary structure (DSSP, 8-state):
-EEEEEEEEEEEEEEEEEEEEEEEEEEEEEEEEEEEEEEEEEESSEEEEEEEEEEEEEE-SSEEEEEEEE-SSEEEEHHHHHHT--

Foldseek 3Di:
DFEECEFEEQEYEHCEYEHQEYHHCHYDHQDFNHCQFDHCAFEHCHGHHADYFEHCDGEYAAYFEHCHFHYDNDTDNPVVVVVVVD

Radius of gyration: 13.74 Å; chains: 1; bounding box: 35×22×36 Å